Protein AF-A0A4R2EHB7-F1 (afdb_monomer_lite)

pLDDT: mean 78.81, std 11.02, range [36.56, 90.19]

Radius of gyration: 15.54 Å; chains: 1; bounding box: 39×23×52 Å

Sequence (114 aa):
MMNNADKLLIYWIGLGVLACGAIMLFSTTAGRIAMNFLFLFYVLVRVGYYRKIWKGPFKSADKQRLVLLAVLSVCVLLNFLGLQESYFLLIFILMLEYLIVASRDRQEKRTDEK

Structure (mmCIF, N/CA/C/O backbone):
data_AF-A0A4R2EHB7-F1
#
_entry.id   AF-A0A4R2EHB7-F1
#
loop_
_atom_site.group_PDB
_atom_site.id
_atom_site.type_symbol
_atom_site.label_atom_id
_atom_site.label_alt_id
_atom_site.label_comp_id
_atom_site.label_asym_id
_atom_site.label_entity_id
_atom_site.label_seq_id
_atom_site.pdbx_PDB_ins_code
_atom_site.Cartn_x
_atom_site.Cartn_y
_atom_site.Cartn_z
_atom_site.occupancy
_atom_site.B_iso_or_equiv
_atom_site.auth_seq_id
_atom_site.auth_comp_id
_atom_site.auth_asym_id
_atom_site.auth_atom_id
_atom_site.pdbx_PDB_model_num
ATOM 1 N N . MET A 1 1 ? -7.206 -6.976 20.622 1.00 36.56 1 MET A N 1
ATOM 2 C CA . MET A 1 1 ? -6.892 -8.193 19.828 1.00 36.56 1 MET A CA 1
ATOM 3 C C . MET A 1 1 ? -6.612 -7.856 18.374 1.00 36.56 1 MET A C 1
ATOM 5 O O . MET A 1 1 ? -7.498 -7.843 17.525 1.00 36.56 1 MET A O 1
ATOM 9 N N . MET A 1 2 ? -5.352 -7.549 18.099 1.00 51.72 2 MET A N 1
ATOM 10 C CA . MET A 1 2 ? -4.819 -7.528 16.746 1.00 51.72 2 MET A CA 1
ATOM 11 C C . MET A 1 2 ? -4.733 -8.961 16.219 1.00 51.72 2 MET A C 1
ATOM 13 O O . MET A 1 2 ? -4.153 -9.820 16.877 1.00 51.72 2 MET A O 1
ATOM 17 N N . ASN A 1 3 ? -5.295 -9.228 15.041 1.00 59.66 3 ASN A N 1
ATOM 18 C CA . ASN A 1 3 ? -5.079 -10.513 14.391 1.00 59.66 3 ASN A CA 1
ATOM 19 C C . ASN A 1 3 ? -3.640 -10.546 13.864 1.00 59.66 3 ASN A C 1
ATOM 21 O O . ASN A 1 3 ? -3.214 -9.612 13.184 1.00 59.66 3 ASN A O 1
ATOM 25 N N . ASN A 1 4 ? -2.905 -11.629 14.127 1.00 68.31 4 ASN A N 1
ATOM 26 C CA . ASN A 1 4 ? -1.546 -11.850 13.606 1.00 68.31 4 ASN A CA 1
ATOM 27 C C . ASN A 1 4 ? -1.444 -11.625 12.082 1.00 68.31 4 ASN A C 1
ATOM 29 O O . ASN A 1 4 ? -0.389 -11.247 11.578 1.00 68.31 4 ASN A O 1
ATOM 33 N N . ALA A 1 5 ? -2.565 -11.771 11.369 1.00 68.75 5 ALA A N 1
ATOM 34 C CA . ALA A 1 5 ? -2.709 -11.479 9.950 1.00 68.75 5 ALA A CA 1
ATOM 35 C C . ALA A 1 5 ? -2.373 -10.025 9.558 1.00 68.75 5 ALA A C 1
ATOM 37 O O . ALA A 1 5 ? -1.726 -9.833 8.536 1.00 68.75 5 ALA A O 1
ATOM 38 N N . ASP A 1 6 ? -2.746 -9.009 10.348 1.00 69.94 6 ASP A N 1
ATOM 39 C CA . ASP A 1 6 ? -2.487 -7.597 10.002 1.00 69.94 6 ASP A CA 1
ATOM 40 C C . ASP A 1 6 ? -0.985 -7.272 10.044 1.00 69.94 6 ASP A C 1
ATOM 42 O O . ASP A 1 6 ? -0.453 -6.605 9.155 1.00 69.94 6 ASP A O 1
ATOM 46 N N . LYS A 1 7 ? -0.288 -7.781 11.068 1.00 70.12 7 LYS A N 1
ATOM 47 C CA . LYS A 1 7 ? 1.169 -7.649 11.215 1.00 70.12 7 LYS A CA 1
ATOM 48 C C . LYS A 1 7 ? 1.904 -8.346 10.078 1.00 70.12 7 LYS A C 1
ATOM 50 O O . LYS A 1 7 ? 2.804 -7.759 9.481 1.00 70.12 7 LYS A O 1
ATOM 55 N N . LEU A 1 8 ? 1.501 -9.582 9.780 1.00 78.44 8 LEU A N 1
ATOM 56 C CA . LEU A 1 8 ? 2.099 -10.374 8.712 1.00 78.44 8 LEU A CA 1
ATOM 57 C C . LEU A 1 8 ? 1.914 -9.675 7.363 1.00 78.44 8 LEU A C 1
ATOM 59 O O . LEU A 1 8 ? 2.864 -9.539 6.603 1.00 78.44 8 LEU A O 1
ATOM 63 N N . LEU A 1 9 ? 0.705 -9.179 7.092 1.00 79.12 9 LEU A N 1
ATOM 64 C CA . LEU A 1 9 ? 0.367 -8.520 5.839 1.00 79.12 9 LEU A CA 1
ATOM 65 C C . LEU A 1 9 ? 1.214 -7.262 5.620 1.00 79.12 9 LEU A C 1
ATOM 67 O O . LEU A 1 9 ? 1.791 -7.110 4.549 1.00 79.12 9 LEU A O 1
ATOM 71 N N . ILE A 1 10 ? 1.362 -6.393 6.625 1.00 78.19 10 ILE A N 1
ATOM 72 C CA . ILE A 1 10 ? 2.204 -5.193 6.483 1.00 78.19 10 ILE A CA 1
ATOM 73 C C . ILE A 1 10 ? 3.679 -5.566 6.273 1.00 78.19 10 ILE A C 1
ATOM 75 O O . ILE A 1 10 ? 4.354 -4.940 5.457 1.00 78.19 10 ILE A O 1
ATOM 79 N N . TYR A 1 11 ? 4.169 -6.606 6.952 1.00 81.69 11 TYR A N 1
ATOM 80 C CA . TYR A 1 11 ? 5.535 -7.094 6.762 1.00 81.69 11 TYR A CA 1
ATOM 81 C C . TYR A 1 11 ? 5.770 -7.619 5.337 1.00 81.69 11 TYR A C 1
ATOM 83 O O . TYR A 1 11 ? 6.727 -7.206 4.682 1.00 81.69 11 TYR A O 1
ATOM 91 N N . TRP A 1 12 ? 4.870 -8.464 4.823 1.00 85.69 12 TRP A N 1
ATOM 92 C CA . TRP A 1 12 ? 4.938 -8.988 3.453 1.00 85.69 12 TRP A CA 1
ATOM 93 C C . TRP A 1 12 ? 4.876 -7.883 2.402 1.00 85.69 12 TRP A C 1
ATOM 95 O O . TRP A 1 12 ? 5.601 -7.937 1.413 1.00 85.69 12 TRP A O 1
ATOM 105 N N . ILE A 1 13 ? 4.050 -6.861 2.625 1.00 85.69 13 ILE A N 1
ATOM 106 C CA . ILE A 1 13 ? 3.977 -5.705 1.730 1.00 85.69 13 ILE A CA 1
ATOM 107 C C . ILE A 1 13 ? 5.277 -4.911 1.770 1.00 85.69 13 ILE A C 1
ATOM 109 O O . ILE A 1 13 ? 5.791 -4.558 0.716 1.00 85.69 13 ILE A O 1
ATOM 113 N N . GLY A 1 14 ? 5.836 -4.653 2.956 1.00 85.38 14 GLY A N 1
ATOM 114 C CA . GLY A 1 14 ? 7.124 -3.970 3.084 1.00 85.38 14 GLY A CA 1
ATOM 115 C C . GLY A 1 14 ? 8.247 -4.719 2.363 1.00 85.38 14 GLY A C 1
ATOM 116 O O . GLY A 1 14 ? 9.025 -4.114 1.626 1.00 85.38 14 GLY A O 1
ATOM 117 N N . LEU A 1 15 ? 8.280 -6.048 2.495 1.00 87.81 15 LEU A N 1
ATOM 118 C CA . LEU A 1 15 ? 9.206 -6.904 1.753 1.00 87.81 15 LEU A CA 1
ATOM 119 C C . LEU A 1 15 ? 8.965 -6.817 0.237 1.00 87.81 15 LEU A C 1
ATOM 121 O O . LEU A 1 15 ? 9.911 -6.687 -0.535 1.00 87.81 15 LEU A O 1
ATOM 125 N N . GLY A 1 16 ? 7.701 -6.839 -0.189 1.00 87.25 16 GLY A N 1
ATOM 126 C CA . GLY A 1 16 ? 7.313 -6.700 -1.589 1.00 87.25 16 GLY A CA 1
ATOM 127 C C . GLY A 1 16 ? 7.710 -5.350 -2.188 1.00 87.25 16 GLY A C 1
ATOM 128 O O . GLY A 1 16 ? 8.210 -5.312 -3.308 1.00 87.25 16 GLY A O 1
ATOM 129 N N . VAL A 1 17 ? 7.577 -4.259 -1.429 1.00 88.38 17 VAL A N 1
ATOM 130 C CA . VAL A 1 17 ? 8.045 -2.915 -1.807 1.00 88.38 17 VAL A CA 1
ATOM 131 C C . VAL A 1 17 ? 9.555 -2.920 -2.047 1.00 88.38 17 VAL A C 1
ATOM 133 O O . VAL A 1 17 ? 10.008 -2.405 -3.068 1.00 88.38 17 VAL A O 1
ATOM 136 N N . LEU A 1 18 ? 10.333 -3.543 -1.154 1.00 88.19 18 LEU A N 1
ATOM 137 C CA . LEU A 1 18 ? 11.787 -3.666 -1.312 1.00 88.19 18 LEU A CA 1
ATOM 138 C C . LEU A 1 18 ? 12.163 -4.521 -2.528 1.00 88.19 18 LEU A C 1
ATOM 140 O O . LEU A 1 18 ? 13.028 -4.125 -3.306 1.00 88.19 18 LEU A O 1
ATOM 144 N N . ALA A 1 19 ? 11.490 -5.655 -2.729 1.00 88.25 19 ALA A N 1
ATOM 145 C CA . ALA A 1 19 ? 11.724 -6.530 -3.874 1.00 88.25 19 ALA A CA 1
ATOM 146 C C . ALA A 1 19 ? 11.401 -5.829 -5.205 1.00 88.25 19 ALA A C 1
ATOM 148 O O . ALA A 1 19 ? 12.201 -5.873 -6.137 1.00 88.25 19 ALA A O 1
ATOM 149 N N . CYS A 1 20 ? 10.273 -5.118 -5.288 1.00 88.38 20 CYS A N 1
ATOM 150 C CA . CYS A 1 20 ? 9.912 -4.353 -6.483 1.00 88.38 20 CYS A CA 1
ATOM 151 C C . CYS A 1 20 ? 10.869 -3.175 -6.718 1.00 88.38 20 CYS A C 1
ATOM 153 O O . CYS A 1 20 ? 11.215 -2.885 -7.863 1.00 88.38 20 CYS A O 1
ATOM 155 N N . GLY A 1 21 ? 11.343 -2.534 -5.645 1.00 84.56 21 GLY A N 1
ATOM 156 C CA . GLY A 1 21 ? 12.390 -1.514 -5.708 1.00 84.56 21 GLY A CA 1
ATOM 157 C C . GLY A 1 21 ? 13.713 -2.064 -6.247 1.00 84.56 21 GLY A C 1
ATOM 158 O O . GLY A 1 21 ? 14.346 -1.421 -7.077 1.00 84.56 21 GLY A O 1
ATOM 159 N N . ALA A 1 22 ? 14.099 -3.283 -5.861 1.00 88.25 22 ALA A N 1
ATOM 160 C CA . ALA A 1 22 ? 15.267 -3.951 -6.429 1.00 88.25 22 ALA A CA 1
ATOM 161 C C . ALA A 1 22 ? 15.076 -4.258 -7.923 1.00 88.25 22 ALA A C 1
ATOM 163 O O . ALA A 1 22 ? 15.984 -4.021 -8.713 1.00 88.25 22 ALA A O 1
ATOM 164 N N . ILE A 1 23 ? 13.883 -4.706 -8.339 1.00 87.31 23 ILE A N 1
ATOM 165 C CA . ILE A 1 23 ? 13.560 -4.937 -9.760 1.00 87.31 23 ILE A CA 1
ATOM 166 C C . ILE A 1 23 ? 13.664 -3.637 -10.567 1.00 87.31 23 ILE A C 1
ATOM 168 O O . ILE A 1 23 ? 14.171 -3.671 -11.686 1.00 87.31 23 ILE A O 1
ATOM 172 N N . MET A 1 24 ? 13.262 -2.488 -10.007 1.00 85.44 24 MET A N 1
ATOM 173 C CA . MET A 1 24 ? 13.415 -1.184 -10.671 1.00 85.44 24 MET A CA 1
ATOM 174 C C . MET A 1 24 ? 14.867 -0.845 -11.023 1.00 85.44 24 MET A C 1
ATOM 176 O O . MET A 1 24 ? 15.080 -0.139 -12.007 1.00 85.44 24 MET A O 1
ATOM 180 N N . LEU A 1 25 ? 15.851 -1.350 -10.267 1.00 86.50 25 LEU A N 1
ATOM 181 C CA . LEU A 1 25 ? 17.273 -1.143 -10.571 1.00 86.50 25 LEU A CA 1
ATOM 182 C C . LEU A 1 25 ? 17.700 -1.853 -11.864 1.00 86.50 25 LEU A C 1
ATOM 184 O O . LEU A 1 25 ? 18.634 -1.404 -12.521 1.00 86.50 25 LEU A O 1
ATOM 188 N N . PHE A 1 26 ? 17.012 -2.935 -12.240 1.00 88.81 26 PHE A N 1
ATOM 189 C CA . PHE A 1 26 ? 17.287 -3.707 -13.457 1.00 88.81 26 PHE A CA 1
ATOM 190 C C . PHE A 1 26 ? 16.335 -3.358 -14.608 1.00 88.81 26 PHE A C 1
ATOM 192 O O . PHE A 1 26 ? 16.732 -3.358 -15.770 1.00 88.81 26 PHE A O 1
ATOM 199 N N . SER A 1 27 ? 15.068 -3.067 -14.304 1.00 87.25 27 SER A N 1
ATOM 200 C CA . SER A 1 27 ? 14.051 -2.657 -15.272 1.00 87.25 27 SER A CA 1
ATOM 201 C C . SER A 1 27 ? 13.015 -1.752 -14.610 1.00 87.25 27 SER A C 1
ATOM 203 O O . SER A 1 27 ? 12.178 -2.192 -13.817 1.00 87.25 27 SER A O 1
ATOM 205 N N . THR A 1 28 ? 13.032 -0.475 -14.986 1.00 82.94 28 THR A N 1
ATOM 206 C CA . THR A 1 28 ? 12.102 0.539 -14.472 1.00 82.94 28 THR A CA 1
ATOM 207 C C . THR A 1 28 ? 10.651 0.201 -14.807 1.00 82.94 28 THR A C 1
ATOM 209 O O . THR A 1 28 ? 9.788 0.292 -13.935 1.00 82.94 28 THR A O 1
ATOM 212 N N . THR A 1 29 ? 10.371 -0.261 -16.029 1.00 85.56 29 THR A N 1
ATOM 213 C CA . THR A 1 29 ? 9.018 -0.637 -16.466 1.00 85.56 29 THR A CA 1
ATOM 214 C C . THR A 1 29 ? 8.484 -1.843 -15.696 1.00 85.56 29 THR A C 1
ATOM 216 O O . THR A 1 29 ? 7.369 -1.789 -15.178 1.00 85.56 29 THR A O 1
ATOM 219 N N . ALA A 1 30 ? 9.279 -2.911 -15.559 1.00 85.38 30 ALA A N 1
ATOM 220 C CA . ALA A 1 30 ? 8.853 -4.100 -14.822 1.00 85.38 30 ALA A CA 1
ATOM 221 C C . ALA A 1 30 ? 8.637 -3.790 -13.332 1.00 85.38 30 ALA A C 1
ATOM 223 O O . ALA A 1 30 ? 7.634 -4.205 -12.753 1.00 85.38 30 ALA A O 1
ATOM 224 N N . GLY A 1 31 ? 9.533 -3.003 -12.728 1.00 86.00 31 GLY A N 1
ATOM 225 C CA . GLY A 1 31 ? 9.414 -2.584 -11.334 1.00 86.00 31 GLY A CA 1
ATOM 226 C C . GLY A 1 31 ? 8.195 -1.692 -11.072 1.00 86.00 31 GLY A C 1
ATOM 227 O O . GLY A 1 31 ? 7.506 -1.889 -10.071 1.00 86.00 31 GLY A O 1
ATOM 228 N N . ARG A 1 32 ? 7.864 -0.771 -11.995 1.00 84.12 32 ARG A N 1
ATOM 229 C CA . ARG A 1 32 ? 6.632 0.044 -11.937 1.00 84.12 32 ARG A CA 1
ATOM 230 C C . ARG A 1 32 ? 5.375 -0.822 -11.958 1.00 84.12 32 ARG A C 1
ATOM 232 O O . ARG A 1 32 ? 4.489 -0.651 -11.121 1.00 84.12 32 ARG A O 1
ATOM 239 N N . ILE A 1 33 ? 5.309 -1.772 -12.893 1.00 87.75 33 ILE A N 1
ATOM 240 C CA . ILE A 1 33 ? 4.175 -2.694 -13.017 1.00 87.75 33 ILE A CA 1
ATOM 241 C C . ILE A 1 33 ? 4.034 -3.522 -11.734 1.00 87.75 33 ILE A C 1
ATOM 243 O O . ILE A 1 33 ? 2.955 -3.553 -11.144 1.00 87.75 33 ILE A O 1
ATOM 247 N N . ALA A 1 34 ? 5.126 -4.127 -11.260 1.00 88.81 34 ALA A N 1
ATOM 248 C CA . ALA A 1 34 ? 5.128 -4.933 -10.042 1.00 88.81 34 ALA A CA 1
ATOM 249 C C . ALA A 1 34 ? 4.675 -4.127 -8.811 1.00 88.81 34 ALA A C 1
ATOM 251 O O . ALA A 1 34 ? 3.821 -4.596 -8.058 1.00 88.81 34 ALA A O 1
ATOM 252 N N . MET A 1 35 ? 5.162 -2.890 -8.650 1.00 88.25 35 MET A N 1
ATOM 253 C CA . MET A 1 35 ? 4.723 -1.998 -7.573 1.00 88.25 35 MET A CA 1
ATOM 254 C C . MET A 1 35 ? 3.230 -1.678 -7.644 1.00 88.25 35 MET A C 1
ATOM 256 O O . MET A 1 35 ? 2.537 -1.754 -6.630 1.00 88.25 35 MET A O 1
ATOM 260 N N . ASN A 1 36 ? 2.713 -1.347 -8.830 1.00 87.56 36 ASN A N 1
ATOM 261 C CA . ASN A 1 36 ? 1.291 -1.060 -9.008 1.00 87.56 36 ASN A CA 1
ATOM 262 C C . ASN A 1 36 ? 0.419 -2.265 -8.634 1.00 87.56 36 ASN A C 1
ATOM 264 O O . ASN A 1 36 ? -0.563 -2.105 -7.908 1.00 87.56 36 ASN A O 1
ATOM 268 N N . PHE A 1 37 ? 0.801 -3.474 -9.051 1.00 89.75 37 PHE A N 1
ATOM 269 C CA . PHE A 1 37 ? 0.093 -4.694 -8.661 1.00 89.75 37 PHE A CA 1
ATOM 270 C C . PHE A 1 37 ? 0.190 -4.981 -7.161 1.00 89.75 37 PHE A C 1
ATOM 272 O O . PHE A 1 37 ? -0.813 -5.363 -6.557 1.00 89.75 37 PHE A O 1
ATOM 279 N N . LEU A 1 38 ? 1.353 -4.757 -6.544 1.00 90.19 38 LEU A N 1
ATOM 280 C CA . LEU A 1 38 ? 1.548 -4.941 -5.106 1.00 90.19 38 LEU A CA 1
ATOM 281 C C . LEU A 1 38 ? 0.611 -4.033 -4.293 1.00 90.19 38 LEU A C 1
ATOM 283 O O . LEU A 1 38 ? -0.104 -4.504 -3.406 1.00 90.19 38 LEU A O 1
ATOM 287 N N . PHE A 1 39 ? 0.578 -2.737 -4.612 1.00 88.12 39 PHE A N 1
ATOM 288 C CA . PHE A 1 39 ? -0.290 -1.789 -3.915 1.00 88.12 39 PHE A CA 1
ATOM 289 C C . PHE A 1 39 ? -1.773 -2.00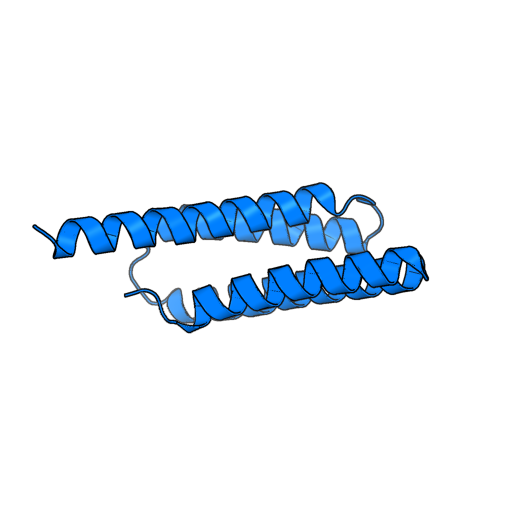8 -4.229 1.00 88.12 39 PHE A C 1
ATOM 291 O O . PHE A 1 39 ? -2.611 -1.867 -3.338 1.00 88.12 39 PHE A O 1
ATOM 298 N N . LEU A 1 40 ? -2.119 -2.408 -5.454 1.00 89.19 40 LEU A N 1
ATOM 299 C CA . LEU A 1 40 ? -3.493 -2.777 -5.791 1.00 89.19 40 LEU A CA 1
ATOM 300 C C . LEU A 1 40 ? -3.956 -3.987 -4.974 1.00 89.19 40 LEU A C 1
ATOM 302 O O . LEU A 1 40 ? -5.034 -3.956 -4.380 1.00 89.19 40 LEU A O 1
ATOM 306 N N . PHE A 1 41 ? -3.126 -5.029 -4.891 1.00 89.12 41 PHE A N 1
ATOM 307 C CA . PHE A 1 41 ? -3.402 -6.206 -4.072 1.00 89.12 41 PHE A CA 1
ATOM 308 C C . PHE A 1 41 ? -3.608 -5.826 -2.601 1.00 89.12 41 PHE A C 1
ATOM 310 O O . PHE A 1 41 ? -4.588 -6.252 -1.989 1.00 89.12 41 PHE A O 1
ATOM 317 N N . TYR A 1 42 ? -2.749 -4.961 -2.052 1.00 87.31 42 TYR A N 1
ATOM 318 C CA . TYR A 1 42 ? -2.901 -4.442 -0.692 1.00 87.31 42 TYR A CA 1
ATOM 319 C C . TYR A 1 42 ? -4.269 -3.808 -0.449 1.00 87.31 42 TYR A C 1
ATOM 321 O O . TYR A 1 42 ? -4.977 -4.171 0.496 1.00 87.31 42 TYR A O 1
ATOM 329 N N . VAL A 1 43 ? -4.643 -2.867 -1.321 1.00 88.19 43 VAL A N 1
ATOM 330 C CA . VAL A 1 43 ? -5.904 -2.135 -1.226 1.00 88.19 43 VAL A CA 1
ATOM 331 C C . VAL A 1 43 ? -7.078 -3.105 -1.290 1.00 88.19 43 VAL A C 1
ATOM 333 O O . VAL A 1 43 ? -7.964 -3.036 -0.442 1.00 88.19 43 VAL A O 1
ATOM 336 N N . LEU A 1 44 ? -7.066 -4.060 -2.224 1.00 88.06 44 LEU A N 1
ATOM 337 C CA . LEU A 1 44 ? -8.134 -5.053 -2.364 1.00 88.06 44 LEU A CA 1
ATOM 338 C C . LEU A 1 44 ? -8.300 -5.914 -1.107 1.00 88.06 44 LEU A C 1
ATOM 340 O O . LEU A 1 44 ? -9.428 -6.104 -0.641 1.00 88.06 44 LEU A O 1
ATOM 344 N N . VAL A 1 45 ? -7.200 -6.393 -0.519 1.00 85.81 45 VAL A N 1
ATOM 345 C CA . VAL A 1 45 ? -7.259 -7.193 0.713 1.00 85.81 45 VAL A CA 1
ATOM 346 C C . VAL A 1 45 ? -7.815 -6.366 1.876 1.00 85.81 45 VAL A C 1
ATOM 348 O O . VAL A 1 45 ? -8.687 -6.843 2.608 1.00 85.81 45 VAL A O 1
ATOM 351 N N . ARG A 1 46 ? -7.378 -5.108 2.032 1.00 82.12 46 ARG A N 1
ATOM 352 C CA . ARG A 1 46 ? -7.877 -4.221 3.097 1.00 82.12 46 ARG A CA 1
ATOM 353 C C . ARG A 1 46 ? -9.343 -3.850 2.894 1.00 82.12 46 ARG A C 1
ATOM 355 O O . ARG A 1 46 ? -10.116 -3.921 3.846 1.00 82.12 46 ARG A O 1
ATOM 362 N N . VAL A 1 47 ? -9.762 -3.532 1.671 1.00 84.81 47 VAL A N 1
ATOM 363 C CA . VAL A 1 47 ? -11.171 -3.264 1.347 1.00 84.81 47 VAL A CA 1
ATOM 364 C C . VAL A 1 47 ? -12.034 -4.492 1.650 1.00 84.81 47 VAL A C 1
ATOM 366 O O . VAL A 1 47 ? -13.084 -4.355 2.278 1.00 84.81 47 VAL A O 1
ATOM 369 N N . GLY A 1 48 ? -11.584 -5.698 1.287 1.00 82.69 48 GLY A N 1
ATOM 370 C CA . GLY A 1 48 ? -12.274 -6.948 1.617 1.00 82.69 48 GLY A CA 1
ATOM 371 C C . GLY A 1 48 ? -12.417 -7.173 3.127 1.00 82.69 48 GLY A C 1
ATOM 372 O O . GLY A 1 48 ? -13.499 -7.521 3.607 1.00 82.69 48 GLY A O 1
ATOM 373 N N . TYR A 1 49 ? -11.354 -6.902 3.889 1.00 79.75 49 TYR A N 1
ATOM 374 C CA . TYR A 1 49 ? -11.360 -6.959 5.352 1.00 79.75 49 TYR A CA 1
ATOM 375 C C . TYR A 1 49 ? -12.370 -5.974 5.961 1.00 79.75 49 TYR A C 1
ATOM 377 O O . TYR A 1 49 ? -13.239 -6.378 6.737 1.00 79.75 49 TYR A O 1
ATOM 385 N N . TYR A 1 50 ? -12.331 -4.702 5.553 1.00 74.44 50 TYR A N 1
ATOM 386 C CA . TYR A 1 50 ? -13.259 -3.681 6.047 1.00 74.44 50 TYR A CA 1
ATOM 387 C C . TYR A 1 50 ? -14.706 -3.961 5.649 1.00 74.44 50 TYR A C 1
ATOM 389 O O . TYR A 1 50 ? -15.602 -3.793 6.473 1.00 74.44 50 TYR A O 1
ATOM 397 N N . ARG A 1 51 ? -14.952 -4.476 4.440 1.00 77.00 51 ARG A N 1
ATOM 398 C CA . ARG A 1 51 ? -16.295 -4.879 3.997 1.00 77.00 51 ARG A CA 1
ATOM 399 C C . ARG A 1 51 ? -16.882 -5.986 4.876 1.00 77.00 51 ARG A C 1
ATOM 401 O O . ARG A 1 51 ? -18.083 -5.984 5.132 1.00 77.00 51 ARG A O 1
ATOM 408 N N . LYS A 1 52 ? -16.047 -6.905 5.375 1.00 71.00 52 LYS A N 1
ATOM 409 C CA . LYS A 1 52 ? -16.464 -7.970 6.302 1.00 71.00 52 LYS A CA 1
ATOM 410 C C . LYS A 1 52 ? -16.766 -7.437 7.710 1.00 71.00 52 LYS A C 1
ATOM 412 O O . LYS A 1 52 ? -17.669 -7.945 8.367 1.00 71.00 52 LYS A O 1
ATOM 417 N N . ILE A 1 53 ? -16.045 -6.406 8.152 1.00 67.62 53 ILE A N 1
ATOM 418 C CA . ILE A 1 53 ? -16.159 -5.816 9.500 1.00 67.62 53 ILE A CA 1
ATOM 419 C C . ILE A 1 53 ? -17.205 -4.705 9.561 1.00 67.62 53 ILE A C 1
ATOM 421 O O . ILE A 1 53 ? -17.661 -4.359 10.648 1.00 67.62 53 ILE A O 1
ATOM 425 N N . TRP A 1 54 ? -17.666 -4.202 8.410 1.00 61.69 54 TRP A N 1
ATOM 426 C CA . TRP A 1 54 ? -18.630 -3.101 8.337 1.00 61.69 54 TRP A CA 1
ATOM 427 C C . TRP A 1 54 ? -19.947 -3.365 9.090 1.00 61.69 54 TRP A C 1
ATOM 429 O O . TRP A 1 54 ? -20.668 -2.433 9.423 1.00 61.69 54 TRP A O 1
ATOM 439 N N . LYS A 1 55 ? -20.243 -4.633 9.401 1.00 58.34 55 LYS A N 1
ATOM 440 C CA . LYS A 1 55 ? -21.403 -5.058 10.197 1.00 58.34 55 LYS A CA 1
ATOM 441 C C . LYS A 1 55 ? -21.251 -4.849 11.717 1.00 58.34 55 LYS A C 1
ATOM 443 O O . LYS A 1 55 ? -22.211 -5.093 12.439 1.00 58.34 55 LYS A O 1
ATOM 448 N N . GLY A 1 56 ? -20.078 -4.447 12.215 1.00 59.50 56 GLY A N 1
ATOM 449 C CA . GLY A 1 56 ? -19.794 -4.245 13.644 1.00 59.50 56 GLY A CA 1
ATOM 450 C C . GLY A 1 56 ? -19.579 -2.775 14.048 1.00 59.50 56 GLY A C 1
ATOM 451 O O . GLY A 1 56 ? -19.491 -1.898 13.187 1.00 59.50 56 GLY A O 1
ATOM 452 N N . PRO A 1 57 ? -19.475 -2.478 15.359 1.00 55.84 57 PRO A N 1
ATOM 453 C CA . PRO A 1 57 ? -19.292 -1.114 15.854 1.00 55.84 57 PRO A CA 1
ATOM 454 C C . PRO A 1 57 ? -17.909 -0.556 15.479 1.00 55.84 57 PRO A C 1
ATOM 456 O O . PRO A 1 57 ? -16.875 -1.091 15.883 1.00 55.84 57 PRO A O 1
ATOM 459 N N . PHE A 1 58 ? -17.892 0.549 14.727 1.00 63.66 58 PHE A N 1
ATOM 460 C CA . PHE A 1 58 ? -16.667 1.245 14.316 1.00 63.66 58 PHE A CA 1
ATOM 461 C C . PHE A 1 58 ? -15.990 1.921 15.503 1.00 63.66 58 PHE A C 1
ATOM 463 O O . PHE A 1 58 ? -16.557 2.838 16.101 1.00 63.66 58 PHE A O 1
ATOM 470 N N . LYS A 1 59 ? -14.738 1.554 15.796 1.00 68.88 59 LYS A N 1
ATOM 471 C CA . LYS A 1 59 ? -13.905 2.337 16.716 1.00 68.88 59 LYS A CA 1
ATOM 472 C C . LYS A 1 59 ? -13.307 3.540 15.978 1.00 68.88 59 LYS A C 1
ATOM 474 O O . LYS A 1 59 ? -13.095 3.519 14.767 1.00 68.88 59 LYS A O 1
ATOM 479 N N . SER A 1 60 ? -12.990 4.606 16.710 1.00 66.12 60 SER A N 1
ATOM 480 C CA . SER A 1 60 ? -12.360 5.827 16.175 1.00 66.12 60 SER A CA 1
ATOM 481 C C . SER A 1 60 ? -11.043 5.553 15.427 1.00 66.12 60 SER A C 1
ATOM 483 O O . SER A 1 60 ? -10.795 6.158 14.385 1.00 66.12 60 SER A O 1
ATOM 485 N N . ALA A 1 61 ? -10.251 4.578 15.884 1.00 66.00 61 ALA A N 1
ATOM 486 C CA . ALA A 1 61 ? -9.038 4.121 15.197 1.00 66.00 61 ALA A CA 1
ATOM 487 C C . ALA A 1 61 ? -9.313 3.470 13.824 1.00 66.00 61 ALA A C 1
ATOM 489 O O . ALA A 1 61 ? -8.473 3.541 12.928 1.00 66.00 61 ALA A O 1
ATOM 490 N N . ASP A 1 62 ? -10.489 2.865 13.632 1.00 71.88 62 ASP A N 1
ATOM 491 C CA . ASP A 1 62 ? -10.863 2.249 12.356 1.00 71.88 62 ASP A CA 1
ATOM 492 C C . ASP A 1 62 ? -11.238 3.314 11.320 1.00 71.88 62 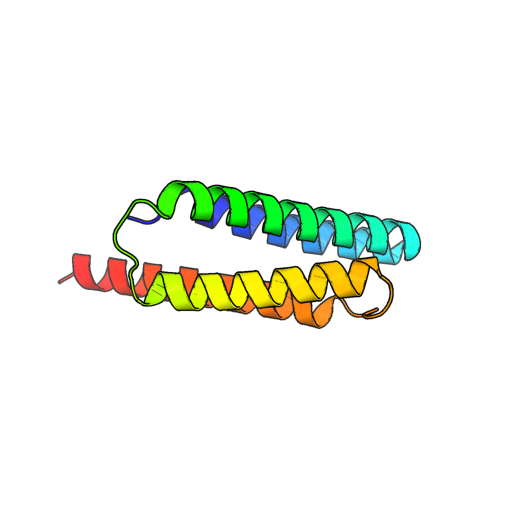ASP A C 1
ATOM 494 O O . ASP A 1 62 ? -10.932 3.146 10.143 1.00 71.88 62 ASP A O 1
ATOM 498 N N . LYS A 1 63 ? -11.803 4.453 11.754 1.00 74.88 63 LYS A N 1
ATOM 499 C CA . LYS A 1 63 ? -12.077 5.602 10.872 1.00 74.88 63 LYS A CA 1
ATOM 500 C C . LYS A 1 63 ? -10.794 6.192 10.287 1.00 74.88 63 LYS A C 1
ATOM 502 O O . LYS A 1 63 ? -10.732 6.416 9.085 1.00 74.88 63 LYS A O 1
ATOM 507 N N . GLN A 1 64 ? -9.764 6.401 11.112 1.00 78.50 64 GLN A N 1
ATOM 508 C CA . GLN A 1 64 ? -8.469 6.920 10.642 1.00 78.50 64 GLN A CA 1
ATOM 509 C C . GLN A 1 64 ? -7.828 5.993 9.604 1.00 78.50 64 GLN A C 1
ATOM 511 O O . GLN A 1 64 ? -7.350 6.454 8.570 1.00 78.50 64 GLN A O 1
ATOM 516 N N . ARG A 1 65 ? -7.871 4.677 9.842 1.00 79.12 65 ARG A N 1
ATOM 517 C CA . ARG A 1 65 ? -7.363 3.681 8.889 1.00 79.12 65 ARG A CA 1
ATOM 518 C C . ARG A 1 65 ? -8.165 3.646 7.590 1.00 79.12 65 ARG A C 1
ATOM 520 O O . ARG A 1 65 ? -7.579 3.486 6.528 1.00 79.12 65 ARG A O 1
ATOM 527 N N . LEU A 1 66 ? -9.481 3.835 7.656 1.00 81.88 66 LEU A N 1
ATOM 528 C CA . LEU A 1 66 ? -10.333 3.881 6.468 1.00 81.88 66 LEU A CA 1
ATOM 529 C C . LEU A 1 66 ? -10.035 5.120 5.611 1.00 81.88 66 LEU A C 1
ATOM 531 O O . LEU A 1 66 ? -9.984 5.013 4.391 1.00 81.88 66 LEU A O 1
ATOM 535 N N . VAL A 1 67 ? -9.749 6.267 6.241 1.00 84.56 67 VAL A N 1
ATOM 536 C CA . VAL A 1 67 ? -9.276 7.471 5.536 1.00 84.56 67 VAL A CA 1
ATOM 537 C C . VAL A 1 67 ? -7.931 7.211 4.854 1.00 84.56 67 VAL A C 1
ATOM 539 O O . VAL A 1 67 ? -7.802 7.486 3.665 1.00 84.56 67 VAL A O 1
ATOM 542 N N . LEU A 1 68 ? -6.955 6.625 5.558 1.00 85.19 68 LEU A N 1
ATOM 543 C CA . LEU A 1 68 ? -5.661 6.248 4.968 1.00 85.19 68 LEU A CA 1
ATOM 544 C C . LEU A 1 68 ? -5.828 5.294 3.781 1.00 85.19 68 LEU A C 1
ATOM 546 O O . LEU A 1 68 ? -5.231 5.517 2.732 1.00 85.19 68 LEU A O 1
ATOM 550 N N . LEU A 1 69 ? -6.687 4.282 3.914 1.00 86.75 69 LEU A N 1
ATOM 551 C CA . LEU A 1 69 ? -6.984 3.335 2.843 1.00 86.75 69 LEU A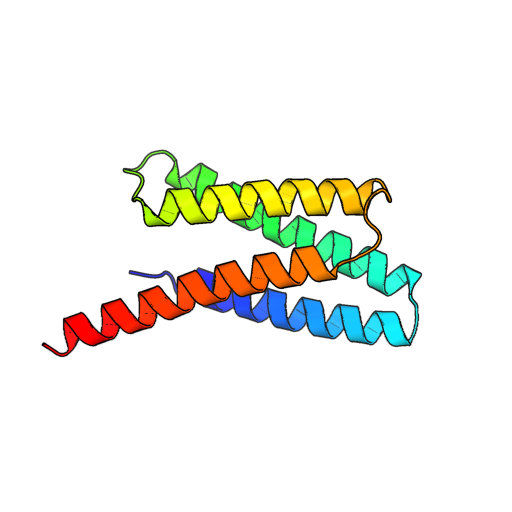 CA 1
ATOM 552 C C . LEU A 1 69 ? -7.652 4.014 1.641 1.00 86.75 69 LEU A C 1
ATOM 554 O O . LEU A 1 69 ? -7.334 3.682 0.500 1.00 86.75 69 LEU A O 1
ATOM 558 N N . ALA A 1 70 ? -8.558 4.965 1.874 1.00 86.50 70 ALA A N 1
ATOM 559 C CA . ALA A 1 70 ? -9.198 5.729 0.809 1.00 86.50 70 ALA A CA 1
ATOM 560 C C . ALA A 1 70 ? -8.173 6.577 0.043 1.00 86.50 70 ALA A C 1
ATOM 562 O O . ALA A 1 70 ? -8.134 6.517 -1.185 1.00 86.50 70 AL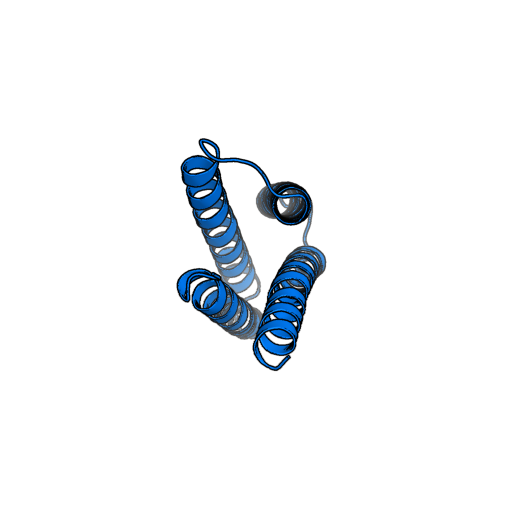A A O 1
ATOM 563 N N . VAL A 1 71 ? -7.292 7.293 0.752 1.00 88.94 71 VAL A N 1
ATOM 564 C CA . VAL A 1 71 ? -6.208 8.066 0.125 1.00 88.94 71 VAL A CA 1
ATOM 565 C C . VAL A 1 71 ? -5.261 7.138 -0.640 1.00 88.94 71 VAL A C 1
ATOM 567 O O . VAL A 1 71 ? -4.947 7.413 -1.795 1.00 88.94 71 VAL A O 1
ATOM 570 N N . LEU A 1 72 ? -4.872 5.999 -0.054 1.00 88.81 72 LEU A N 1
ATOM 571 C CA . LEU A 1 72 ? -4.025 5.010 -0.722 1.00 88.81 72 LEU A CA 1
ATOM 572 C C . LEU A 1 72 ? -4.674 4.486 -2.007 1.00 88.81 72 LEU A C 1
ATOM 574 O O . LEU A 1 72 ? -4.007 4.394 -3.032 1.00 88.81 72 LEU A O 1
ATOM 578 N N . SER A 1 73 ? -5.976 4.198 -1.973 1.00 88.75 73 SER A N 1
ATOM 579 C CA . SER A 1 73 ? -6.737 3.732 -3.139 1.00 88.75 73 SER A CA 1
ATOM 580 C C . SER A 1 73 ? -6.719 4.763 -4.266 1.00 88.75 73 SER A C 1
ATOM 582 O O . SER A 1 73 ? -6.474 4.412 -5.417 1.00 88.75 73 SER A O 1
ATOM 584 N N . VAL A 1 74 ? -6.919 6.043 -3.937 1.00 89.88 74 VAL A N 1
ATOM 585 C CA . VAL A 1 74 ? -6.839 7.140 -4.912 1.00 89.88 74 VAL A CA 1
ATOM 586 C C . VAL A 1 74 ? -5.431 7.239 -5.498 1.00 89.88 74 VAL A C 1
ATOM 588 O O . VAL A 1 74 ? -5.288 7.324 -6.714 1.00 89.88 74 VAL A O 1
ATOM 591 N N . CYS A 1 75 ? -4.386 7.154 -4.672 1.00 88.19 75 CYS A N 1
ATOM 592 C CA . CYS A 1 75 ? -3.005 7.187 -5.151 1.00 88.19 75 CYS A CA 1
ATOM 593 C C . CYS A 1 75 ? -2.667 6.004 -6.061 1.00 88.19 75 CYS A C 1
ATOM 595 O O . CYS A 1 75 ? -1.994 6.201 -7.067 1.00 88.19 75 CYS A O 1
ATOM 597 N N . VAL A 1 76 ? -3.145 4.794 -5.750 1.00 86.88 76 VAL A N 1
ATOM 598 C CA . VAL A 1 76 ? -2.984 3.620 -6.626 1.00 86.88 76 VAL A CA 1
ATOM 599 C C . VAL A 1 76 ? -3.658 3.858 -7.975 1.00 86.88 76 VAL A C 1
ATOM 601 O O . VAL A 1 76 ? -3.045 3.606 -9.008 1.00 86.88 76 VAL A O 1
ATOM 604 N N . LEU A 1 77 ? -4.886 4.385 -7.984 1.00 88.25 77 LEU A N 1
ATOM 605 C CA . LEU A 1 77 ? -5.607 4.697 -9.222 1.00 88.25 77 LEU A CA 1
ATOM 606 C C . LEU A 1 77 ? -4.879 5.758 -10.057 1.00 88.25 77 LEU A C 1
ATOM 608 O O . LEU A 1 77 ? -4.717 5.581 -11.262 1.00 88.25 77 LEU A O 1
ATOM 612 N N . LEU A 1 78 ? -4.385 6.824 -9.422 1.00 87.12 78 LEU A N 1
ATOM 613 C CA . LEU A 1 78 ? -3.593 7.859 -10.095 1.00 87.12 78 LEU A CA 1
ATOM 614 C C . LEU A 1 78 ? -2.293 7.295 -10.686 1.00 87.12 78 LEU A C 1
ATOM 616 O O . LEU A 1 78 ? -1.905 7.686 -11.786 1.00 87.12 78 LEU A O 1
ATOM 620 N N . ASN A 1 79 ? -1.648 6.354 -9.992 1.00 85.44 79 ASN A N 1
ATOM 621 C CA . ASN A 1 79 ? -0.450 5.667 -10.478 1.00 85.44 79 ASN A CA 1
ATOM 622 C C . ASN A 1 79 ? -0.755 4.736 -11.666 1.00 85.44 79 ASN A C 1
ATOM 624 O O . ASN A 1 79 ? 0.039 4.631 -12.598 1.00 85.44 79 ASN A O 1
ATOM 628 N N . PHE A 1 80 ? -1.926 4.092 -11.674 1.00 82.88 80 PHE A N 1
ATOM 629 C CA . PHE A 1 80 ? -2.394 3.271 -12.797 1.00 82.88 80 PHE A CA 1
ATOM 630 C C . PHE A 1 80 ? -2.718 4.095 -14.045 1.00 82.88 80 PHE A C 1
ATOM 632 O O . PHE A 1 80 ? -2.419 3.666 -15.155 1.00 82.88 80 PHE A O 1
ATOM 639 N N . LEU A 1 81 ? -3.306 5.280 -13.866 1.00 85.25 81 LEU A N 1
ATOM 640 C CA . LEU A 1 81 ? -3.595 6.217 -14.956 1.00 85.25 81 LEU A CA 1
ATOM 641 C C . LEU A 1 81 ? -2.342 6.947 -15.471 1.00 85.25 81 LEU A C 1
ATOM 643 O O . LEU A 1 81 ? -2.442 7.728 -16.412 1.00 85.25 81 LEU A O 1
ATOM 647 N N . GLY A 1 82 ? -1.178 6.737 -14.846 1.00 80.31 82 GLY A N 1
ATOM 648 C CA . GLY A 1 82 ? 0.064 7.436 -15.185 1.00 80.31 82 GLY A CA 1
ATOM 649 C C . GLY A 1 82 ? 0.084 8.914 -14.775 1.00 80.31 82 GLY A C 1
ATOM 650 O O . GLY A 1 82 ? 1.009 9.632 -15.134 1.00 80.31 82 GLY A O 1
ATOM 651 N N . LEU A 1 83 ? -0.910 9.377 -14.008 1.00 78.62 83 LEU A N 1
ATOM 652 C CA . LEU A 1 83 ? -0.991 10.755 -13.505 1.00 78.62 83 LEU A CA 1
ATOM 653 C C . LEU A 1 83 ? -0.047 10.999 -12.322 1.00 78.62 83 LEU A C 1
ATOM 655 O O . LEU A 1 83 ? 0.317 12.136 -12.033 1.00 78.62 83 LEU A O 1
ATOM 659 N N . GLN A 1 84 ? 0.347 9.931 -11.629 1.00 78.62 84 GLN A N 1
ATOM 660 C CA . GLN A 1 84 ? 1.288 9.975 -10.521 1.00 78.62 84 GLN A CA 1
ATOM 661 C C . GLN A 1 84 ? 2.435 9.002 -10.788 1.00 78.62 84 GLN A C 1
ATOM 663 O O . GLN A 1 84 ? 2.264 7.801 -10.665 1.00 78.62 84 GLN A O 1
ATOM 668 N N . GLU A 1 85 ? 3.624 9.518 -11.093 1.00 71.44 85 GLU A N 1
ATOM 669 C CA . GLU A 1 85 ? 4.809 8.688 -11.372 1.00 71.44 85 GLU A CA 1
ATOM 670 C C . GLU A 1 85 ? 5.592 8.266 -10.117 1.00 71.44 85 GLU A C 1
ATOM 672 O O . GLU A 1 85 ? 6.512 7.446 -10.178 1.00 71.44 85 GLU A O 1
ATOM 677 N N . SER A 1 86 ? 5.258 8.860 -8.968 1.00 78.50 86 SER A N 1
ATOM 678 C CA . SER A 1 86 ? 5.989 8.673 -7.718 1.00 78.50 86 SER A CA 1
ATOM 679 C C . SER A 1 86 ? 5.280 7.700 -6.781 1.00 78.50 86 SER A C 1
ATOM 681 O O . SER A 1 86 ? 4.151 7.936 -6.338 1.00 78.50 86 SER A O 1
ATOM 683 N N . TYR A 1 87 ? 5.992 6.635 -6.411 1.00 82.31 87 TYR A N 1
ATOM 684 C CA . TYR A 1 87 ? 5.578 5.677 -5.379 1.00 82.31 87 TYR A CA 1
ATOM 685 C C . TYR A 1 87 ? 5.869 6.162 -3.961 1.00 82.31 87 TYR A C 1
ATOM 687 O O . TYR A 1 87 ? 5.401 5.550 -3.004 1.00 82.31 87 TYR A O 1
ATOM 695 N N . PHE A 1 88 ? 6.604 7.270 -3.809 1.00 83.62 88 PHE A N 1
ATOM 696 C CA . PHE A 1 88 ? 6.978 7.810 -2.503 1.00 83.62 88 PHE A CA 1
ATOM 697 C C . PHE A 1 88 ? 5.754 8.031 -1.613 1.00 83.62 88 PHE A C 1
ATOM 699 O O . PHE A 1 88 ? 5.741 7.626 -0.456 1.00 83.62 88 PHE A O 1
ATOM 706 N N . LEU A 1 89 ? 4.691 8.605 -2.180 1.00 84.06 89 LEU A N 1
ATOM 707 C CA . LEU A 1 89 ? 3.475 8.921 -1.439 1.00 84.06 89 LEU A CA 1
ATOM 708 C C . LEU A 1 89 ? 2.715 7.652 -1.008 1.00 84.06 89 LEU A C 1
ATOM 710 O O . LEU A 1 89 ? 2.212 7.597 0.111 1.00 84.06 89 LEU A O 1
ATOM 714 N N . LEU A 1 90 ? 2.706 6.597 -1.837 1.00 86.06 90 LEU A N 1
ATOM 715 C CA . LEU A 1 90 ? 2.120 5.301 -1.466 1.00 86.06 90 LEU A CA 1
ATOM 716 C C . LEU A 1 90 ? 2.911 4.617 -0.347 1.00 86.06 90 LEU A C 1
ATOM 718 O O . LEU A 1 90 ? 2.324 4.130 0.618 1.00 86.06 90 LEU A O 1
ATOM 722 N N . ILE A 1 91 ? 4.243 4.616 -0.454 1.00 87.25 91 ILE A N 1
ATOM 723 C CA . ILE A 1 91 ? 5.137 4.059 0.569 1.00 87.25 91 ILE A CA 1
ATOM 724 C C . ILE A 1 91 ? 4.980 4.834 1.885 1.00 87.25 91 ILE A C 1
ATOM 726 O O . ILE A 1 91 ? 4.922 4.232 2.955 1.00 87.25 91 ILE A O 1
ATOM 730 N N . PHE A 1 92 ? 4.855 6.160 1.817 1.00 87.25 92 PHE A N 1
ATOM 731 C CA . PHE A 1 92 ? 4.659 7.011 2.986 1.00 87.25 92 PHE A CA 1
ATOM 732 C C . PHE A 1 92 ? 3.331 6.724 3.700 1.00 87.25 92 PHE A C 1
ATOM 734 O O . PHE A 1 92 ? 3.313 6.558 4.920 1.00 87.25 92 PHE A O 1
ATOM 741 N N . ILE A 1 93 ? 2.227 6.594 2.956 1.00 86.75 93 ILE A N 1
ATOM 742 C CA . ILE A 1 93 ? 0.923 6.221 3.531 1.00 86.75 93 ILE A CA 1
ATOM 743 C C . ILE A 1 93 ? 0.996 4.844 4.197 1.00 86.75 93 ILE A C 1
ATOM 745 O O . ILE A 1 93 ? 0.531 4.682 5.326 1.00 86.75 93 ILE A O 1
ATOM 749 N N . LEU A 1 94 ? 1.633 3.872 3.539 1.00 85.94 94 LEU A N 1
ATOM 750 C CA . LEU A 1 94 ? 1.841 2.538 4.098 1.00 85.94 94 LEU A CA 1
ATOM 751 C C . LEU A 1 94 ? 2.651 2.591 5.408 1.00 85.94 94 LEU A C 1
ATOM 753 O O . LEU A 1 94 ? 2.331 1.901 6.377 1.00 85.94 94 LEU A O 1
ATOM 757 N N . MET A 1 95 ? 3.681 3.437 5.465 1.00 85.56 95 MET A N 1
ATOM 758 C CA . MET A 1 95 ? 4.496 3.632 6.663 1.00 85.56 95 MET A CA 1
ATOM 759 C C . MET A 1 95 ? 3.694 4.265 7.809 1.00 85.56 95 MET A C 1
ATOM 761 O O . MET A 1 95 ? 3.826 3.835 8.956 1.00 85.56 95 MET A O 1
ATOM 765 N N . LEU A 1 96 ? 2.836 5.249 7.520 1.00 86.31 96 LEU A N 1
ATOM 766 C CA . LEU A 1 96 ? 1.922 5.828 8.511 1.00 86.31 96 LEU A CA 1
ATOM 767 C C . LEU A 1 96 ? 0.941 4.785 9.047 1.00 86.31 96 LEU A C 1
ATOM 769 O O . LEU A 1 96 ? 0.711 4.709 10.255 1.00 86.31 96 LEU A O 1
ATOM 773 N N . GLU A 1 97 ? 0.396 3.950 8.167 1.00 83.19 97 GLU A N 1
ATOM 774 C CA . GLU A 1 97 ? -0.489 2.859 8.556 1.00 83.19 97 GLU A CA 1
ATOM 775 C C . GLU A 1 97 ? 0.228 1.855 9.470 1.00 83.19 97 GLU A C 1
ATOM 777 O O . GLU A 1 97 ? -0.302 1.495 10.526 1.00 83.19 97 GLU A O 1
ATOM 782 N N . TYR A 1 98 ? 1.469 1.483 9.137 1.00 81.44 98 TYR A N 1
ATOM 783 C CA . TYR A 1 98 ? 2.321 0.674 10.008 1.00 81.44 98 TYR A CA 1
ATOM 784 C C . TYR A 1 98 ? 2.565 1.342 11.365 1.00 81.44 98 TYR A C 1
ATOM 786 O O . TYR A 1 98 ? 2.437 0.690 12.401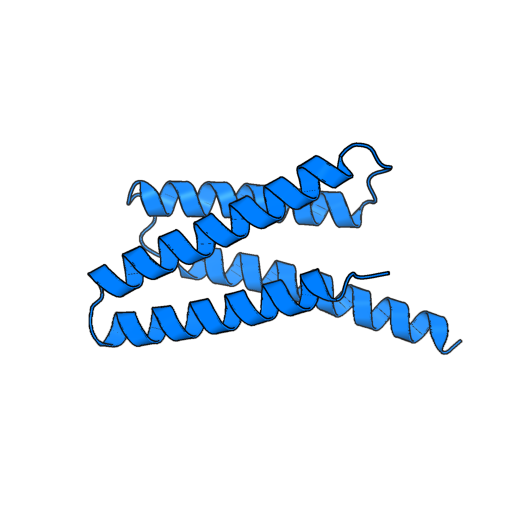 1.00 81.44 98 TYR A O 1
ATOM 794 N N . LEU A 1 99 ? 2.872 2.641 11.388 1.00 82.12 99 LEU A N 1
ATOM 795 C CA . LEU A 1 99 ? 3.146 3.374 12.622 1.00 82.12 99 LEU A CA 1
ATOM 79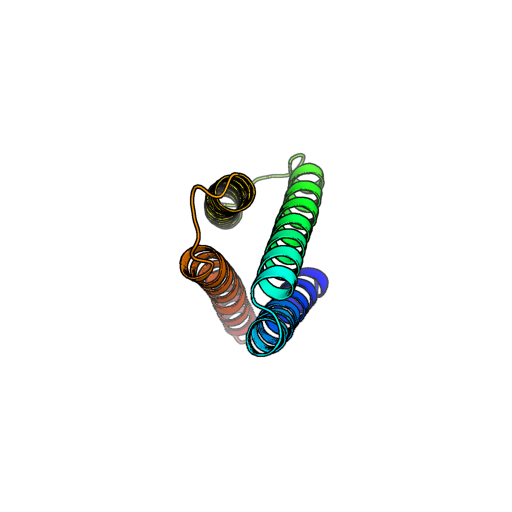6 C C . LEU A 1 99 ? 1.922 3.410 13.546 1.00 82.12 99 LEU A C 1
ATOM 798 O O . LEU A 1 99 ? 2.062 3.206 14.751 1.00 82.12 99 LEU A O 1
ATOM 802 N N . ILE A 1 100 ? 0.723 3.611 12.992 1.00 79.44 100 ILE A N 1
ATOM 803 C CA . ILE A 1 100 ? -0.548 3.569 13.735 1.00 79.44 100 ILE A CA 1
ATOM 804 C C . ILE A 1 100 ? -0.819 2.164 14.286 1.00 79.44 100 ILE A C 1
ATOM 806 O O . ILE A 1 100 ? -1.356 2.004 15.383 1.00 79.44 100 ILE A O 1
ATOM 810 N N . VAL A 1 101 ? -0.472 1.119 13.533 1.00 74.75 101 VAL A N 1
ATOM 811 C CA . VAL A 1 101 ? -0.603 -0.271 13.991 1.00 74.75 101 VAL A CA 1
ATOM 812 C C . VAL A 1 101 ? 0.385 -0.564 15.122 1.00 74.75 101 VAL A C 1
ATOM 814 O O . VAL A 1 101 ? -0.014 -1.076 16.167 1.00 74.75 101 VAL A O 1
ATOM 817 N N . ALA A 1 102 ? 1.652 -0.198 14.946 1.00 76.44 102 ALA A N 1
ATOM 818 C CA . ALA A 1 102 ? 2.713 -0.460 15.908 1.00 76.44 102 ALA A CA 1
ATOM 819 C C . ALA A 1 102 ? 2.554 0.350 17.205 1.00 76.44 102 ALA A C 1
ATOM 821 O O . ALA A 1 102 ? 2.852 -0.157 18.287 1.00 76.44 102 ALA A O 1
ATOM 822 N N . SER A 1 103 ? 2.086 1.599 17.126 1.00 77.06 103 SER A N 1
ATOM 823 C CA . SER A 1 103 ? 1.850 2.439 18.307 1.00 77.06 103 SER A CA 1
ATOM 824 C C . SER A 1 103 ? 0.721 1.892 19.180 1.00 77.06 103 SER A C 1
ATOM 826 O O . SER A 1 103 ? 0.854 1.864 20.403 1.00 77.06 103 SER A O 1
ATOM 828 N N . ARG A 1 104 ? -0.346 1.375 18.560 1.00 71.44 104 ARG A N 1
ATOM 829 C CA . ARG A 1 104 ? -1.473 0.756 19.267 1.00 71.44 104 ARG A CA 1
ATOM 830 C C . ARG A 1 104 ? -1.075 -0.541 19.979 1.00 71.44 104 ARG A C 1
ATOM 832 O O . ARG A 1 104 ? -1.462 -0.723 21.126 1.00 71.44 104 ARG A O 1
ATOM 839 N N . ASP A 1 105 ? -0.256 -1.386 19.347 1.00 66.56 105 ASP A N 1
ATOM 840 C CA . ASP A 1 105 ? 0.273 -2.618 19.964 1.00 66.56 105 ASP A CA 1
ATOM 841 C C . ASP A 1 105 ? 1.142 -2.321 21.197 1.00 66.56 105 ASP A C 1
ATOM 843 O O . ASP A 1 105 ? 1.048 -3.002 22.215 1.00 66.56 105 ASP A O 1
ATOM 847 N N . ARG A 1 106 ? 1.964 -1.261 21.140 1.00 65.31 106 ARG A N 1
ATOM 848 C CA . ARG A 1 106 ? 2.763 -0.830 22.299 1.00 65.31 106 ARG A CA 1
ATOM 849 C C . ARG A 1 106 ? 1.908 -0.291 23.442 1.00 65.31 106 ARG A C 1
ATOM 851 O O . ARG A 1 106 ? 2.302 -0.449 24.592 1.00 65.31 106 ARG A O 1
ATOM 858 N N . GLN A 1 107 ? 0.789 0.372 23.146 1.00 61.94 107 GLN A N 1
ATOM 859 C CA . GLN A 1 107 ? -0.126 0.845 24.185 1.00 61.94 107 GLN A CA 1
ATOM 860 C C . GLN A 1 107 ? -0.893 -0.308 24.841 1.00 61.94 107 GLN A C 1
ATOM 862 O O . GLN A 1 107 ? -0.970 -0.321 26.062 1.00 61.94 107 GLN A O 1
ATOM 867 N N . GLU A 1 108 ? -1.378 -1.288 24.066 1.00 59.41 108 GLU A N 1
ATOM 868 C CA . GLU A 1 108 ? -2.099 -2.469 24.586 1.00 59.41 108 GLU A CA 1
ATOM 869 C C . GLU A 1 108 ? -1.193 -3.267 25.550 1.00 59.41 108 GLU A C 1
ATOM 871 O O . GLU A 1 108 ? -1.564 -3.482 26.699 1.00 59.41 108 GLU A O 1
ATOM 876 N N . LYS A 1 109 ? 0.069 -3.531 25.169 1.00 60.91 109 LYS A N 1
ATOM 877 C CA . LYS A 1 109 ? 1.050 -4.205 26.047 1.00 60.91 109 LYS A CA 1
ATOM 878 C C . LYS A 1 109 ? 1.356 -3.469 27.357 1.00 60.91 109 LYS A C 1
ATOM 880 O O . LYS A 1 109 ? 1.601 -4.113 28.365 1.00 60.91 109 LYS A O 1
ATOM 885 N N . ARG A 1 110 ? 1.353 -2.129 27.363 1.00 61.03 110 ARG A N 1
ATOM 886 C CA . ARG A 1 110 ? 1.588 -1.339 28.589 1.00 61.03 110 ARG A CA 1
ATOM 887 C C . ARG A 1 110 ? 0.384 -1.306 29.528 1.00 61.03 110 ARG A C 1
ATOM 889 O O . ARG A 1 110 ? 0.543 -0.922 30.683 1.00 61.03 110 ARG A O 1
ATOM 896 N N . THR A 1 111 ? -0.813 -1.602 29.027 1.00 59.34 111 THR A N 1
ATOM 897 C CA . THR A 1 111 ? -2.021 -1.701 29.853 1.00 59.34 111 THR A CA 1
ATOM 898 C C . THR A 1 111 ? -2.110 -3.064 30.531 1.00 59.34 111 THR A C 1
ATOM 900 O O . THR A 1 111 ? -2.542 -3.108 31.671 1.00 59.34 111 THR A O 1
ATOM 903 N N . ASP A 1 112 ? -1.632 -4.131 29.884 1.00 58.00 112 ASP A N 1
ATOM 904 C CA . ASP A 1 112 ? -1.621 -5.488 30.454 1.00 58.00 112 ASP A CA 1
ATOM 905 C C . ASP A 1 112 ? -0.511 -5.710 31.511 1.00 58.00 112 ASP A C 1
ATOM 907 O O . ASP A 1 112 ? -0.565 -6.669 32.274 1.00 58.00 112 ASP A O 1
ATOM 911 N N . GLU A 1 113 ? 0.498 -4.831 31.570 1.00 58.00 113 GLU A N 1
ATOM 912 C CA . GLU A 1 113 ? 1.571 -4.840 32.586 1.00 58.00 113 GLU A CA 1
ATOM 913 C C . GLU A 1 113 ? 1.233 -4.035 33.862 1.00 58.00 113 GLU A C 1
ATOM 915 O O . GLU A 1 113 ? 2.070 -3.945 34.763 1.00 58.00 113 GLU A O 1
ATOM 920 N N . LYS A 1 114 ? 0.043 -3.422 33.946 1.00 48.34 114 LYS A N 1
ATOM 921 C CA . LYS A 1 114 ? -0.440 -2.679 35.124 1.00 48.34 114 LYS A CA 1
ATOM 922 C C . LYS A 1 114 ? -1.556 -3.423 35.837 1.00 48.34 114 LYS A C 1
ATOM 924 O O . LYS A 1 114 ? -1.564 -3.346 37.084 1.00 48.34 114 LYS A O 1
#

Organism: NCBI:txid979970

Secondary structure (DSSP, 8-state):
---HHHHHHHHHHHHHHHHHHHHHHH-HHHHHHHHHHHHHHHHHHHHHHHHHHTTSPPPHHHHHHHHHHHHHHHHHHHHHTTS---SHHHHHHHHHHHHHHHHHHHHHHHHHT-

Foldseek 3Di:
DDDVVVVVLLVVLVVQLVVLVVVCVVPVVSSLVSNLVSLVVVLVVVVVVCVVCVVDDDDPLNVVVVVLSVVSVVQSVCSVVVVDVDCPVNVVSSVVVVVSVVVVVVVVVVVVVD